Protein AF-A0A2V6Q367-F1 (afdb_monomer_lite)

Foldseek 3Di:
DDQDDDFPDDQCLPVCVVVVLDQVDWDWDDDPVGIDIDHRPRDGNHDDDDDPVRLCVLQNPCCPPPVNVVVVVPDDPPLVSVLSNLLVRLQVQLVVCVVVVHPPVSSVSSVVVNVVSVPDDDDPSD

pLDDT: mean 77.82, std 15.21, range [37.38, 97.75]

Radius of gyration: 18.86 Å; chains: 1; bounding box: 37×24×59 Å

Secondary structure (DSSP, 8-state):
--------PPP-TTHHHHTT--TT--EEEEETTEEEEE-PPPPSS------HHHHHHHH-TTTTSHHHHHHHHT---HHHHHHHHHHHHHHHHHHHHHHTT--HHHHHHHHHHHHHHTTS---TT-

Sequence (126 aa):
MILEIATTHRPATDLGYLLHKNPARVHSFELPFGAAHVFYPVATAALKCRGLEYLRLIYGPEYTAPENLERLRARGLSVKRSLALREFALGVEALERFVRREPLYRVHECVFGVLALESEPVDPRL

Structure (mmCIF, N/CA/C/O backbone):
data_AF-A0A2V6Q367-F1
#
_entry.id   AF-A0A2V6Q367-F1
#
loop_
_atom_site.group_PDB
_atom_site.id
_atom_site.type_symbol
_atom_site.label_atom_id
_atom_site.label_alt_id
_atom_site.label_comp_id
_atom_site.label_asym_id
_atom_site.label_entity_id
_atom_site.label_seq_id
_atom_site.pdbx_PDB_ins_code
_atom_site.Cartn_x
_atom_site.Cartn_y
_atom_site.Cartn_z
_atom_site.occupancy
_atom_site.B_iso_or_equiv
_atom_site.auth_seq_id
_atom_site.auth_comp_id
_atom_site.auth_asym_id
_atom_site.auth_atom_id
_atom_site.pdbx_PDB_model_num
ATOM 1 N N . MET A 1 1 ? 9.402 1.152 24.483 1.00 37.38 1 MET A N 1
ATOM 2 C CA . MET A 1 1 ? 7.976 0.773 24.559 1.00 37.38 1 MET A CA 1
ATOM 3 C C . MET A 1 1 ? 7.683 -0.076 23.337 1.00 37.38 1 MET A C 1
ATOM 5 O O . MET A 1 1 ? 7.857 0.426 22.237 1.00 37.38 1 MET A O 1
ATOM 9 N N . ILE A 1 2 ? 7.378 -1.360 23.520 1.00 38.47 2 ILE A N 1
ATOM 10 C CA . ILE A 1 2 ? 7.008 -2.266 22.424 1.00 38.47 2 ILE A CA 1
ATOM 11 C C . ILE A 1 2 ? 5.483 -2.206 22.327 1.00 38.47 2 ILE A C 1
ATOM 13 O O . ILE A 1 2 ? 4.809 -2.406 23.335 1.00 38.47 2 ILE A O 1
ATOM 17 N N . LEU A 1 3 ? 4.960 -1.839 21.159 1.00 41.41 3 LEU A N 1
ATOM 18 C CA . LEU A 1 3 ? 3.528 -1.722 20.906 1.00 41.41 3 LEU A CA 1
ATOM 19 C C . LEU A 1 3 ? 3.117 -2.889 20.005 1.00 41.41 3 LEU A C 1
ATOM 21 O O . LEU A 1 3 ? 3.527 -2.947 18.847 1.00 41.41 3 LEU A O 1
ATOM 25 N N . GLU A 1 4 ? 2.361 -3.837 20.546 1.00 47.12 4 GLU A N 1
ATOM 26 C CA . GLU A 1 4 ? 1.915 -5.022 19.814 1.00 47.12 4 GLU A CA 1
ATOM 27 C C . GLU A 1 4 ? 0.436 -4.847 19.451 1.00 47.12 4 GLU A C 1
ATOM 29 O O . GLU A 1 4 ? -0.443 -4.893 20.311 1.00 47.12 4 GLU A O 1
ATOM 34 N N . ILE A 1 5 ? 0.166 -4.568 18.173 1.00 54.94 5 ILE A N 1
ATOM 35 C CA . ILE A 1 5 ? -1.192 -4.428 17.637 1.00 54.94 5 ILE A CA 1
ATOM 36 C C . ILE A 1 5 ? -1.453 -5.631 16.728 1.00 54.94 5 ILE A C 1
ATOM 38 O O . ILE A 1 5 ? -0.797 -5.791 15.699 1.00 54.94 5 ILE A O 1
ATOM 42 N N . ALA A 1 6 ? -2.414 -6.471 17.109 1.00 48.19 6 ALA A N 1
ATOM 43 C CA . ALA A 1 6 ? -2.873 -7.606 16.314 1.00 48.19 6 ALA A CA 1
ATOM 44 C C . ALA A 1 6 ? -4.223 -7.282 15.664 1.00 48.19 6 ALA A C 1
ATOM 46 O O . ALA A 1 6 ? -5.101 -6.699 16.294 1.00 48.19 6 ALA A O 1
ATOM 47 N N . THR A 1 7 ? -4.396 -7.676 14.405 1.00 53.69 7 THR A N 1
ATOM 48 C CA . THR A 1 7 ? -5.629 -7.474 13.637 1.00 53.69 7 THR A CA 1
ATOM 49 C C . THR A 1 7 ? -5.965 -8.741 12.859 1.00 53.69 7 THR A C 1
ATOM 51 O O . THR A 1 7 ? -5.076 -9.430 12.359 1.00 53.69 7 THR A O 1
ATOM 54 N N . THR A 1 8 ? -7.255 -9.074 12.786 1.00 57.09 8 THR A N 1
ATOM 55 C CA . THR A 1 8 ? -7.771 -10.233 12.036 1.00 57.09 8 THR A CA 1
ATOM 56 C C . THR A 1 8 ? -8.275 -9.848 10.644 1.00 57.09 8 THR A C 1
ATOM 58 O O . THR A 1 8 ? -8.782 -10.702 9.910 1.00 57.09 8 THR A O 1
ATOM 61 N N . HIS A 1 9 ? -8.124 -8.573 10.262 1.00 57.38 9 HIS A N 1
ATOM 62 C CA . HIS A 1 9 ? -8.609 -8.055 8.990 1.00 57.38 9 HIS A CA 1
ATOM 63 C C . HIS A 1 9 ? -7.929 -8.730 7.806 1.00 57.38 9 HIS A C 1
ATOM 65 O O . HIS A 1 9 ? -6.708 -8.705 7.650 1.00 57.38 9 HIS A O 1
ATOM 71 N N . ARG A 1 10 ? -8.750 -9.311 6.930 1.00 57.12 10 ARG A N 1
ATOM 72 C CA . ARG A 1 10 ? -8.302 -9.773 5.618 1.00 57.12 10 ARG A CA 1
ATOM 73 C C . ARG A 1 10 ? -8.236 -8.553 4.693 1.00 57.12 10 ARG A C 1
ATOM 75 O O . ARG A 1 10 ? -9.180 -7.763 4.694 1.00 57.12 10 ARG A O 1
ATOM 82 N N . PRO A 1 11 ? -7.153 -8.360 3.917 1.00 56.53 11 PRO A N 1
ATOM 83 C CA . PRO A 1 11 ? -7.068 -7.238 2.988 1.00 56.53 11 PRO A CA 1
ATOM 84 C C . PRO A 1 11 ? -8.273 -7.258 2.045 1.00 56.53 11 PRO A C 1
ATOM 86 O O . PRO A 1 11 ? -8.660 -8.326 1.575 1.00 56.53 11 PRO A O 1
ATOM 89 N N . ALA A 1 12 ? -8.860 -6.088 1.778 1.00 51.28 12 ALA A N 1
ATOM 90 C CA . ALA A 1 12 ? -10.041 -5.956 0.929 1.00 51.28 12 ALA A CA 1
ATOM 91 C C . ALA A 1 12 ? -9.713 -6.326 -0.533 1.00 51.28 12 ALA A C 1
ATOM 93 O O . ALA A 1 12 ? -9.429 -5.464 -1.365 1.00 51.28 12 ALA A O 1
ATOM 94 N N . THR A 1 13 ? -9.751 -7.621 -0.852 1.00 52.75 13 THR A N 1
ATOM 95 C CA . THR A 1 13 ? -9.632 -8.168 -2.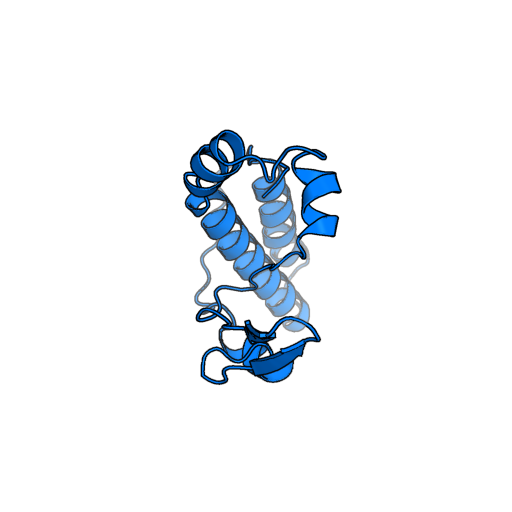215 1.00 52.75 13 THR A CA 1
ATOM 96 C C . THR A 1 13 ? -10.759 -7.678 -3.123 1.00 52.75 13 THR A C 1
ATOM 98 O O . THR A 1 13 ? -10.593 -7.594 -4.341 1.00 52.75 13 THR A O 1
ATOM 101 N N . ASP A 1 14 ? -11.889 -7.298 -2.525 1.00 53.06 14 ASP A N 1
ATOM 102 C CA . ASP A 1 14 ? -13.147 -7.048 -3.228 1.00 53.06 14 ASP A CA 1
ATOM 103 C C . ASP A 1 14 ? -13.285 -5.599 -3.723 1.00 53.06 14 ASP A C 1
ATOM 105 O O . ASP A 1 14 ? -14.089 -5.311 -4.609 1.00 53.06 14 ASP A O 1
ATOM 109 N N . LEU A 1 15 ? -12.446 -4.672 -3.243 1.00 52.06 15 LEU A N 1
ATOM 110 C CA . LEU A 1 15 ? -12.468 -3.271 -3.687 1.00 52.06 15 LEU A CA 1
ATOM 111 C C . LEU A 1 15 ? -12.084 -3.128 -5.174 1.00 52.06 15 LEU A C 1
ATOM 113 O O . LEU A 1 15 ? -12.538 -2.210 -5.859 1.00 52.06 15 LEU A O 1
ATOM 117 N N . GLY A 1 16 ? -11.294 -4.074 -5.699 1.00 53.47 16 GLY A N 1
ATOM 118 C CA . GLY A 1 16 ? -10.988 -4.172 -7.128 1.00 53.47 16 GLY A CA 1
ATOM 119 C C . GLY A 1 16 ? -12.235 -4.376 -7.995 1.00 53.47 16 GLY A C 1
ATOM 120 O O . GLY A 1 16 ? -12.293 -3.847 -9.104 1.00 53.47 16 GLY A O 1
ATOM 121 N N . TYR A 1 17 ? -13.268 -5.052 -7.480 1.00 50.56 17 TYR A N 1
ATOM 122 C CA . TYR A 1 17 ? -14.529 -5.265 -8.197 1.00 50.56 17 TYR A CA 1
ATOM 123 C C . TYR A 1 17 ? -15.361 -3.981 -8.299 1.00 50.56 17 TYR A C 1
ATOM 125 O O . TYR A 1 17 ? -15.933 -3.714 -9.354 1.00 50.56 17 TYR A O 1
ATOM 133 N N . LEU A 1 18 ? -15.373 -3.155 -7.247 1.00 51.97 18 LEU A N 1
ATOM 134 C CA . LEU A 1 18 ? -16.081 -1.867 -7.221 1.00 51.97 18 LEU A CA 1
ATOM 135 C C . LEU A 1 18 ? -15.410 -0.800 -8.102 1.00 51.97 18 LEU A C 1
ATOM 137 O O . LEU A 1 18 ? -16.082 0.045 -8.687 1.00 51.97 18 LEU A O 1
ATOM 141 N N . LEU A 1 19 ? -14.082 -0.848 -8.234 1.00 54.38 19 LEU A N 1
ATOM 142 C CA . LEU A 1 19 ? -13.290 0.153 -8.959 1.00 54.38 19 LEU A CA 1
ATOM 143 C C . LEU A 1 19 ? -12.972 -0.233 -10.416 1.00 54.38 19 LEU A C 1
ATOM 145 O O . LEU A 1 19 ? -12.049 0.330 -11.001 1.00 54.38 19 LEU A O 1
ATOM 149 N N . HIS A 1 20 ? -13.701 -1.190 -11.004 1.00 56.81 20 HIS A N 1
ATOM 150 C CA . HIS A 1 20 ? -13.466 -1.719 -12.361 1.00 56.81 20 HIS A CA 1
ATOM 151 C C . HIS A 1 20 ? -12.071 -2.345 -12.582 1.00 56.81 20 HIS A C 1
ATOM 153 O O . HIS A 1 20 ? -11.649 -2.540 -13.717 1.00 56.81 20 HIS A O 1
ATOM 159 N N . LYS A 1 21 ? -11.358 -2.707 -11.509 1.00 53.03 21 LYS A N 1
ATOM 160 C CA . LYS A 1 21 ? -10.051 -3.385 -11.533 1.00 53.03 21 LYS A CA 1
ATOM 161 C C . LYS A 1 21 ? -10.206 -4.866 -11.197 1.00 53.03 21 LYS A C 1
ATOM 163 O O . LYS A 1 21 ? -9.544 -5.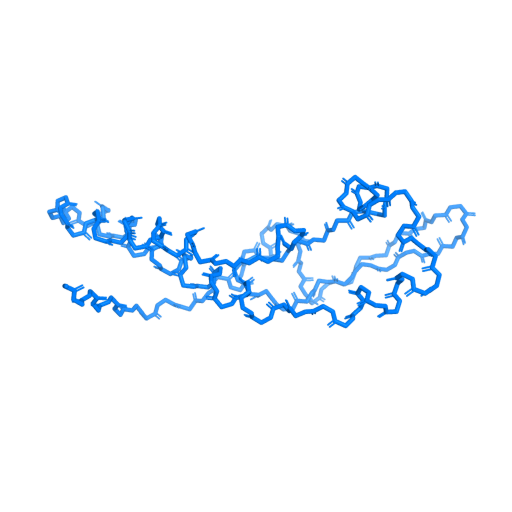383 -10.297 1.00 53.03 21 LYS A O 1
ATOM 168 N N . ASN A 1 22 ? -11.146 -5.522 -11.871 1.00 62.25 22 ASN A N 1
ATOM 169 C CA . ASN A 1 22 ? -11.519 -6.898 -11.574 1.00 62.25 22 ASN A CA 1
ATOM 170 C C . ASN A 1 22 ? -10.470 -7.875 -12.148 1.00 62.25 22 ASN A C 1
ATOM 172 O O . ASN A 1 22 ? -10.321 -7.935 -13.369 1.00 62.25 22 ASN A O 1
ATOM 176 N N . PRO A 1 23 ? -9.791 -8.684 -11.314 1.00 62.41 23 PRO A N 1
ATOM 177 C CA . PRO A 1 23 ? -8.805 -9.661 -11.777 1.00 62.41 23 PRO A CA 1
ATOM 178 C C . PRO A 1 23 ? -9.367 -10.749 -12.695 1.00 62.41 23 PRO A C 1
ATOM 180 O O . PRO A 1 23 ? -8.640 -11.306 -13.511 1.00 62.41 23 PRO A O 1
ATOM 183 N N . ALA A 1 24 ? -10.664 -11.039 -12.580 1.00 62.81 24 ALA A N 1
ATOM 184 C CA . ALA A 1 24 ? -11.365 -12.006 -13.415 1.00 62.81 24 ALA A CA 1
ATOM 185 C C . ALA A 1 24 ? -11.836 -11.420 -14.759 1.00 62.81 24 ALA A C 1
ATOM 187 O O . ALA A 1 24 ? -12.396 -12.146 -15.578 1.00 62.81 24 ALA A O 1
ATOM 188 N N . ARG A 1 25 ? -11.641 -10.115 -15.003 1.00 65.00 25 ARG A N 1
ATOM 189 C CA . ARG A 1 25 ? -12.093 -9.436 -16.222 1.00 65.00 25 ARG A CA 1
ATOM 190 C C . ARG A 1 25 ? -10.911 -8.820 -16.964 1.00 65.00 25 ARG A C 1
ATOM 192 O O . ARG A 1 25 ? -10.321 -7.841 -16.518 1.00 65.00 25 ARG A O 1
ATOM 199 N N . VAL A 1 26 ? -10.600 -9.375 -18.131 1.00 69.25 26 VAL A N 1
ATOM 200 C CA . VAL A 1 26 ? -9.624 -8.796 -19.063 1.00 69.25 26 VAL A CA 1
ATOM 201 C C . VAL A 1 26 ? -10.288 -7.646 -19.814 1.00 69.25 26 VAL A C 1
ATOM 203 O O . VAL A 1 26 ? -11.382 -7.811 -20.357 1.00 69.25 26 VAL A O 1
ATOM 206 N N . HIS A 1 27 ? -9.637 -6.484 -19.847 1.00 74.00 27 HIS A N 1
ATOM 207 C CA . HIS A 1 27 ? -10.091 -5.349 -20.648 1.00 74.00 27 HIS A CA 1
ATOM 208 C C . HIS A 1 27 ? -9.249 -5.249 -21.915 1.00 74.00 27 HIS A C 1
ATOM 210 O O . HIS A 1 27 ? -8.026 -5.160 -21.834 1.00 74.00 27 HIS A O 1
ATOM 216 N N . SER A 1 28 ? -9.903 -5.252 -23.072 1.00 81.62 28 SER A N 1
ATOM 217 C CA . SER A 1 28 ? -9.255 -5.141 -24.378 1.00 81.62 28 SER A CA 1
ATOM 218 C C . SER A 1 28 ? -9.683 -3.842 -25.048 1.00 81.62 28 SER A C 1
ATOM 220 O O . SER A 1 28 ? -10.875 -3.536 -25.074 1.00 81.62 28 SER A O 1
ATOM 222 N N . PHE A 1 29 ? -8.728 -3.095 -25.591 1.00 81.50 29 PHE A N 1
ATOM 223 C CA . PHE A 1 29 ? -8.971 -1.846 -26.312 1.00 81.50 29 PHE A CA 1
ATOM 224 C C . PHE A 1 29 ? -8.258 -1.892 -27.663 1.00 81.50 29 PHE A C 1
ATOM 226 O O . PHE A 1 29 ? -7.088 -2.274 -27.719 1.00 81.50 29 PHE A O 1
ATOM 233 N N . GLU A 1 30 ? -8.939 -1.494 -28.737 1.00 79.94 30 GLU A N 1
ATOM 234 C CA . GLU A 1 30 ? -8.284 -1.261 -30.026 1.00 79.94 30 GLU A CA 1
ATOM 235 C C . GLU A 1 30 ? -7.576 0.094 -30.023 1.00 79.94 30 GLU A C 1
ATOM 237 O O . GLU A 1 30 ? -8.142 1.120 -29.643 1.00 79.94 30 GLU A O 1
ATOM 242 N N . LEU A 1 31 ? -6.319 0.084 -30.449 1.00 87.38 31 LEU A N 1
ATOM 243 C CA . LEU A 1 31 ? -5.490 1.255 -30.689 1.00 87.38 31 LEU A CA 1
ATOM 244 C C . LEU A 1 31 ? -5.127 1.294 -32.183 1.00 87.38 31 LEU A C 1
ATOM 246 O O . LEU A 1 31 ? -5.106 0.248 -32.834 1.00 87.38 31 LEU A O 1
ATOM 250 N N . PRO A 1 32 ? -4.753 2.464 -32.736 1.00 75.81 32 PRO A N 1
ATOM 251 C CA . PRO A 1 32 ? -4.389 2.602 -34.154 1.00 75.81 32 PRO A CA 1
ATOM 252 C C . PRO A 1 32 ? -3.245 1.687 -34.629 1.00 75.81 32 PRO A C 1
ATOM 254 O O . PRO A 1 32 ? -3.032 1.535 -35.826 1.00 75.81 32 PRO A O 1
ATOM 257 N N . PHE A 1 33 ? -2.493 1.102 -33.696 1.00 77.94 33 PHE A N 1
ATOM 258 C CA . PHE A 1 33 ? -1.330 0.246 -33.936 1.00 77.94 33 PHE A CA 1
ATOM 259 C C . PHE A 1 33 ? -1.473 -1.167 -33.335 1.00 77.94 33 PHE A C 1
ATOM 261 O O . PHE A 1 33 ? -0.483 -1.887 -33.232 1.00 77.94 33 PHE A O 1
ATOM 268 N N . GLY A 1 34 ? -2.676 -1.578 -32.920 1.00 84.62 34 GLY A N 1
ATOM 269 C CA . GLY A 1 34 ? -2.943 -2.928 -32.409 1.00 84.62 34 GLY A CA 1
ATOM 270 C C . GLY A 1 34 ? -3.861 -2.955 -31.188 1.00 84.62 34 GLY A C 1
ATOM 271 O O . GLY A 1 34 ? -4.418 -1.938 -30.791 1.00 84.62 34 GLY A O 1
ATOM 272 N N . ALA A 1 35 ? -4.024 -4.123 -30.566 1.00 84.12 35 ALA A N 1
ATOM 273 C CA . ALA A 1 35 ? -4.869 -4.286 -29.383 1.00 84.12 35 ALA A CA 1
ATOM 274 C C . ALA A 1 35 ? -4.054 -4.194 -28.082 1.00 84.12 35 ALA A C 1
ATOM 276 O O . ALA A 1 35 ? -2.998 -4.813 -27.951 1.00 84.12 35 ALA A O 1
ATOM 277 N N . ALA A 1 36 ? -4.567 -3.457 -27.096 1.00 73.62 36 ALA A N 1
ATOM 278 C CA . ALA A 1 36 ? -4.039 -3.437 -25.737 1.00 73.62 36 ALA A CA 1
ATOM 279 C C . ALA A 1 36 ? -4.918 -4.279 -24.808 1.00 73.62 36 ALA A C 1
ATOM 281 O O . ALA A 1 36 ? -6.126 -4.059 -24.727 1.00 73.62 36 ALA A O 1
ATOM 282 N N . HIS A 1 37 ? -4.299 -5.198 -24.065 1.00 78.81 37 HIS A N 1
ATOM 283 C CA . HIS A 1 37 ? -4.959 -5.997 -23.034 1.00 78.81 37 HIS A CA 1
ATOM 284 C C . HIS A 1 37 ? -4.500 -5.549 -21.645 1.00 78.81 37 HIS A C 1
ATOM 286 O O . HIS A 1 37 ? -3.304 -5.514 -21.350 1.00 78.81 37 HIS A O 1
ATOM 292 N N . VAL A 1 38 ? -5.453 -5.216 -20.781 1.00 72.44 38 VAL A N 1
ATOM 293 C CA . VAL A 1 38 ? -5.218 -4.822 -19.393 1.00 72.44 38 VAL A CA 1
ATOM 294 C C . VAL A 1 38 ? -5.661 -5.960 -18.483 1.00 72.44 38 VAL A C 1
ATOM 296 O O . VAL A 1 38 ? -6.824 -6.370 -18.492 1.00 72.44 38 VAL A O 1
ATOM 299 N N . PHE A 1 39 ? -4.713 -6.447 -17.685 1.00 68.56 39 PHE A N 1
ATOM 300 C CA . PHE A 1 39 ? -4.921 -7.467 -16.664 1.00 68.56 39 PHE A CA 1
ATOM 301 C C . PHE A 1 39 ? -4.757 -6.836 -15.285 1.00 68.56 39 PHE A C 1
ATOM 303 O O . PHE A 1 39 ? -3.771 -6.140 -15.027 1.00 68.56 39 PHE A O 1
ATOM 310 N N . TYR A 1 40 ? -5.699 -7.108 -14.387 1.00 60.97 40 TYR A N 1
ATOM 311 C CA . TYR A 1 40 ? -5.585 -6.727 -12.985 1.00 60.97 40 TYR A CA 1
ATOM 312 C C . TYR A 1 40 ? -5.131 -7.949 -12.180 1.00 60.97 40 TYR A C 1
ATOM 314 O O . TYR A 1 40 ? -5.782 -8.986 -12.233 1.00 60.97 40 TYR A O 1
ATOM 322 N N . PRO A 1 41 ? -4.006 -7.900 -11.456 1.00 57.75 41 PRO A N 1
ATOM 323 C CA . PRO A 1 41 ? -3.640 -8.996 -10.567 1.00 57.75 41 PRO A CA 1
ATOM 324 C C . PRO A 1 41 ? -4.591 -9.045 -9.365 1.00 57.75 41 PRO A C 1
ATOM 326 O O . PRO A 1 41 ? -5.145 -8.020 -8.964 1.00 57.75 41 PRO A O 1
ATOM 329 N N . VAL A 1 42 ? -4.753 -10.236 -8.777 1.00 56.88 42 VAL A N 1
ATOM 330 C CA . VAL A 1 42 ? -5.536 -10.438 -7.545 1.00 56.88 42 VAL A CA 1
ATOM 331 C C . VAL A 1 42 ? -5.083 -9.433 -6.483 1.00 56.88 42 VAL A C 1
ATOM 333 O O . VAL A 1 42 ? -3.890 -9.306 -6.198 1.00 56.88 42 VAL A O 1
ATOM 336 N N . ALA A 1 43 ? -6.039 -8.664 -5.962 1.00 51.41 43 ALA A N 1
ATOM 337 C CA . ALA A 1 43 ? -5.762 -7.474 -5.175 1.00 51.41 43 ALA A CA 1
ATOM 338 C C . ALA A 1 43 ? -5.194 -7.813 -3.788 1.00 51.41 43 ALA A C 1
ATOM 340 O O . ALA A 1 43 ? -5.839 -8.454 -2.969 1.00 51.41 43 ALA A O 1
ATOM 341 N N . THR A 1 44 ? -4.012 -7.286 -3.489 1.00 59.69 44 THR A N 1
ATOM 342 C CA . THR A 1 44 ? -3.613 -6.912 -2.125 1.00 59.69 44 THR A CA 1
ATOM 343 C C . THR A 1 44 ? -3.959 -5.433 -1.945 1.00 59.69 44 THR A C 1
ATOM 345 O O . THR A 1 44 ? -3.575 -4.683 -2.834 1.00 59.69 44 THR A O 1
ATOM 348 N N . ALA A 1 45 ? -4.647 -5.026 -0.866 1.00 57.50 45 ALA A N 1
ATOM 349 C CA . ALA A 1 45 ? -5.035 -3.649 -0.464 1.00 57.50 45 ALA A CA 1
ATOM 350 C C . ALA A 1 45 ? -5.324 -2.622 -1.596 1.00 57.50 45 ALA A C 1
ATOM 352 O O . ALA A 1 45 ? -6.470 -2.234 -1.788 1.00 57.50 45 ALA A O 1
ATOM 353 N N . ALA A 1 46 ? -4.323 -2.198 -2.374 1.00 65.06 46 ALA A N 1
ATOM 354 C CA . ALA A 1 46 ? -4.474 -1.693 -3.740 1.00 65.06 46 ALA A CA 1
ATOM 355 C C . ALA A 1 46 ? -3.161 -1.883 -4.533 1.00 65.06 46 ALA A C 1
ATOM 357 O O . ALA A 1 46 ? -2.072 -1.794 -3.965 1.00 65.06 46 ALA A O 1
ATOM 358 N N . LEU A 1 47 ? -3.235 -2.077 -5.860 1.00 72.44 47 LEU A N 1
ATOM 359 C CA . LEU A 1 47 ? -2.065 -2.029 -6.751 1.00 72.44 47 LEU A CA 1
ATOM 360 C C . LEU A 1 47 ? -2.118 -0.799 -7.664 1.00 72.44 47 LEU A C 1
ATOM 362 O O . LEU A 1 47 ? -3.122 -0.539 -8.337 1.00 72.44 47 LEU A O 1
ATOM 366 N N . LYS A 1 48 ? -1.003 -0.065 -7.731 1.00 76.12 48 LYS A N 1
ATOM 367 C CA . LYS A 1 48 ? -0.828 1.035 -8.681 1.00 76.12 48 LYS A CA 1
ATOM 368 C C . LYS A 1 48 ? -0.233 0.553 -10.000 1.00 76.12 48 LYS A C 1
ATOM 370 O O . LYS A 1 48 ? 0.845 -0.036 -10.040 1.00 76.12 48 LYS A O 1
ATOM 375 N N . CYS A 1 49 ? -0.923 0.883 -11.083 1.00 81.12 49 CYS A N 1
ATOM 376 C CA . CYS A 1 49 ? -0.446 0.742 -12.451 1.00 81.12 49 CYS A CA 1
ATOM 377 C C . CYS A 1 49 ? -0.324 2.157 -13.021 1.00 81.12 49 CYS A C 1
ATOM 379 O O . CYS A 1 49 ? -1.291 2.914 -12.994 1.00 81.12 49 CYS A O 1
ATOM 381 N N . ARG A 1 50 ? 0.879 2.531 -13.460 1.00 80.75 50 ARG A N 1
ATOM 382 C CA . ARG A 1 50 ? 1.210 3.877 -13.946 1.00 80.75 50 ARG A CA 1
ATOM 383 C C . ARG A 1 50 ? 1.503 3.805 -15.443 1.00 80.75 50 ARG A C 1
ATOM 385 O O . ARG A 1 50 ? 2.146 2.853 -15.879 1.00 80.75 50 ARG A O 1
ATOM 392 N N . GLY A 1 51 ? 1.020 4.785 -16.204 1.00 83.19 51 GLY A N 1
ATOM 393 C CA . GLY A 1 51 ? 1.244 4.856 -17.650 1.00 83.19 51 GLY A CA 1
ATOM 394 C C . GLY A 1 51 ? 2.714 5.084 -18.011 1.00 83.19 51 GLY A C 1
ATOM 395 O O . GLY A 1 51 ? 3.482 5.582 -17.189 1.00 83.19 51 GLY A O 1
ATOM 396 N N . LEU A 1 52 ? 3.085 4.741 -19.247 1.00 86.19 52 LEU A N 1
ATOM 397 C CA . LEU A 1 52 ? 4.458 4.844 -19.759 1.00 86.19 52 LEU A CA 1
ATOM 398 C C . LEU A 1 52 ? 5.032 6.262 -19.579 1.00 86.19 52 LEU A C 1
ATOM 400 O O . LEU A 1 52 ? 6.033 6.457 -18.897 1.00 86.19 52 LEU A O 1
ATOM 404 N N . GLU A 1 53 ? 4.340 7.272 -20.104 1.00 88.88 53 GLU A N 1
ATOM 405 C CA . GLU A 1 53 ? 4.810 8.661 -20.045 1.00 88.88 53 GLU A CA 1
ATOM 406 C C . GLU A 1 53 ? 4.855 9.210 -18.612 1.00 88.88 53 GLU A C 1
ATOM 408 O O . GLU A 1 53 ? 5.775 9.936 -18.248 1.00 88.88 53 GLU A O 1
ATOM 413 N N . TYR A 1 54 ? 3.940 8.774 -17.739 1.00 87.19 54 TYR A N 1
ATOM 414 C CA . TYR A 1 54 ? 3.983 9.133 -16.319 1.00 87.19 54 TYR A CA 1
ATOM 415 C C . TYR A 1 54 ? 5.216 8.551 -15.615 1.00 87.19 54 TYR A C 1
ATOM 417 O O . TYR A 1 54 ? 5.808 9.190 -14.749 1.00 87.19 54 TYR A O 1
ATOM 425 N N . LEU A 1 55 ? 5.637 7.339 -15.987 1.00 89.94 55 LEU A N 1
ATOM 426 C CA . LEU A 1 55 ? 6.823 6.715 -15.409 1.00 89.94 55 LEU A CA 1
ATOM 427 C C . LEU A 1 55 ? 8.124 7.430 -15.795 1.00 89.94 55 LEU A C 1
ATOM 429 O O . LEU A 1 55 ? 9.077 7.323 -15.025 1.00 89.94 55 LEU A O 1
ATOM 433 N N . ARG A 1 56 ? 8.160 8.222 -16.880 1.00 92.06 56 ARG A N 1
ATOM 434 C CA . ARG A 1 56 ? 9.315 9.090 -17.188 1.00 92.06 56 ARG A CA 1
ATOM 435 C C . ARG A 1 56 ? 9.549 10.146 -16.112 1.00 92.06 56 ARG A C 1
ATOM 437 O O . ARG A 1 56 ? 10.695 10.439 -15.797 1.00 92.06 56 ARG A O 1
ATOM 444 N N . LEU A 1 57 ? 8.482 10.660 -15.496 1.00 91.38 57 LEU A N 1
ATOM 445 C CA . LEU A 1 57 ? 8.588 11.630 -14.398 1.00 91.38 57 LEU A CA 1
ATOM 446 C C . LEU A 1 57 ? 9.224 11.020 -13.140 1.00 91.38 57 LEU A C 1
ATOM 448 O O . LEU A 1 57 ? 9.786 11.740 -12.324 1.00 91.38 57 LEU A O 1
ATOM 452 N N . ILE A 1 58 ? 9.131 9.697 -12.976 1.00 91.31 58 ILE A N 1
ATOM 453 C CA . ILE A 1 58 ? 9.617 8.979 -11.790 1.00 91.31 58 ILE A CA 1
ATOM 454 C C . ILE A 1 58 ? 10.999 8.367 -12.023 1.00 91.31 58 ILE A C 1
ATOM 456 O O . ILE A 1 58 ? 11.857 8.414 -11.146 1.00 91.31 58 ILE A O 1
ATOM 460 N N . TYR A 1 59 ? 11.198 7.734 -13.179 1.00 91.12 59 TYR A N 1
ATOM 461 C CA . TYR A 1 59 ? 12.404 6.966 -13.491 1.00 91.12 59 TYR A CA 1
ATOM 462 C C . TYR A 1 59 ? 13.364 7.688 -14.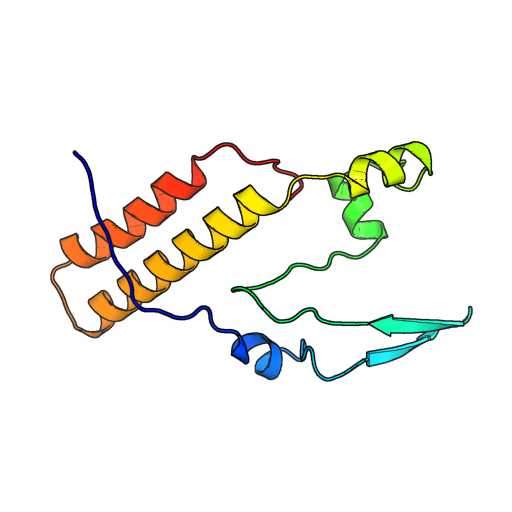447 1.00 91.12 59 TYR A C 1
ATOM 464 O O . TYR A 1 59 ? 14.447 7.166 -14.702 1.00 91.12 59 TYR A O 1
ATOM 472 N N . GLY A 1 60 ? 12.996 8.874 -14.937 1.00 91.88 60 GLY A N 1
ATOM 473 C CA . GLY A 1 60 ? 13.762 9.659 -15.904 1.00 91.88 60 GLY A CA 1
ATOM 474 C C . GLY A 1 60 ? 13.323 9.424 -17.359 1.00 91.88 60 GLY A C 1
ATOM 475 O O . GLY A 1 60 ? 12.669 8.420 -17.657 1.00 91.88 60 GLY A O 1
ATOM 476 N N . PRO A 1 61 ? 13.664 10.336 -18.287 1.00 94.25 61 PRO A N 1
ATOM 477 C CA . PRO A 1 61 ? 13.234 10.256 -19.684 1.00 94.25 61 PRO A CA 1
ATOM 478 C C . PRO A 1 61 ? 13.741 9.000 -20.409 1.00 94.25 61 PRO A C 1
ATOM 480 O O . PRO A 1 61 ? 13.001 8.417 -21.203 1.00 94.25 61 PRO A O 1
ATOM 483 N N . GLU A 1 62 ? 14.941 8.517 -20.084 1.00 93.56 62 GLU A N 1
ATOM 484 C CA . GLU A 1 62 ? 15.604 7.373 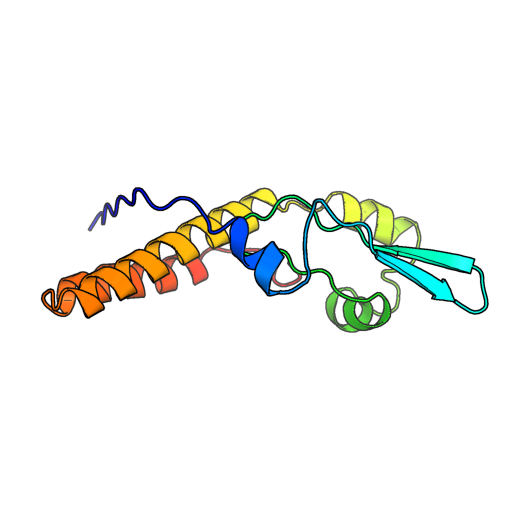-20.726 1.00 93.56 62 GLU A CA 1
ATOM 485 C C . GLU A 1 62 ? 15.274 6.021 -20.071 1.00 93.56 62 GLU A C 1
ATOM 487 O O . GLU A 1 62 ? 15.873 4.997 -20.410 1.00 93.56 62 GLU A O 1
ATOM 492 N N . TYR A 1 63 ? 14.312 5.959 -19.141 1.00 91.81 63 TYR A N 1
ATOM 493 C CA . TYR A 1 63 ? 14.019 4.719 -18.400 1.00 91.81 63 TYR A CA 1
ATOM 494 C C . TYR A 1 63 ? 13.560 3.551 -19.294 1.00 91.81 63 TYR A C 1
ATOM 496 O O . TYR A 1 63 ? 13.581 2.396 -18.872 1.00 91.81 63 TYR A O 1
ATOM 504 N N . THR A 1 64 ? 13.129 3.870 -20.516 1.00 93.12 64 THR A N 1
ATOM 505 C CA . THR A 1 64 ? 12.672 2.919 -21.538 1.00 93.12 64 THR A CA 1
ATOM 506 C C . THR A 1 64 ? 13.808 2.253 -22.318 1.00 93.12 64 THR A C 1
ATOM 508 O O . THR A 1 64 ? 13.532 1.310 -23.056 1.00 93.12 64 THR A O 1
ATOM 511 N N . ALA A 1 65 ? 15.063 2.689 -22.147 1.00 93.00 65 ALA A N 1
ATOM 512 C CA . ALA A 1 65 ? 16.218 2.012 -22.735 1.00 93.00 65 ALA A CA 1
ATOM 513 C C . ALA A 1 65 ? 16.306 0.550 -22.234 1.00 93.00 65 ALA A C 1
ATOM 515 O O . ALA A 1 65 ? 16.031 0.312 -21.049 1.00 93.00 65 ALA A O 1
ATOM 516 N N . PRO A 1 66 ? 16.662 -0.432 -23.087 1.00 90.88 66 PRO A N 1
ATOM 517 C CA . PRO A 1 66 ? 16.659 -1.854 -22.727 1.00 90.88 66 PRO A CA 1
ATOM 518 C C . PRO A 1 66 ? 17.430 -2.168 -21.439 1.00 90.88 66 PRO A C 1
ATOM 520 O O . PRO A 1 66 ? 16.918 -2.871 -20.567 1.00 90.88 66 PRO A O 1
ATOM 523 N N . GLU A 1 67 ? 18.600 -1.558 -21.263 1.00 90.75 67 GLU A N 1
ATOM 524 C CA . GLU A 1 67 ? 19.485 -1.757 -20.113 1.00 90.75 67 GLU A CA 1
ATOM 525 C C . GLU A 1 67 ? 18.841 -1.230 -18.815 1.00 90.75 67 GLU A C 1
ATOM 527 O O . GLU A 1 67 ? 18.935 -1.837 -17.743 1.00 90.75 67 GLU A O 1
ATOM 532 N N . ASN A 1 68 ? 18.119 -0.106 -18.907 1.00 90.00 68 ASN A N 1
ATOM 533 C CA . ASN A 1 68 ? 17.372 0.466 -17.787 1.00 90.00 68 ASN A CA 1
ATOM 534 C C . ASN A 1 68 ? 16.153 -0.388 -17.428 1.00 90.00 68 ASN A C 1
ATOM 536 O O . ASN A 1 68 ? 15.889 -0.610 -16.243 1.00 90.00 68 ASN A O 1
ATOM 540 N N . LEU A 1 69 ? 15.423 -0.891 -18.427 1.00 88.50 69 LEU A N 1
ATOM 541 C CA . LEU A 1 69 ? 14.251 -1.737 -18.212 1.00 88.50 69 LEU A CA 1
ATOM 542 C C . LEU A 1 69 ? 14.612 -3.066 -17.550 1.00 88.50 69 LEU A C 1
ATOM 544 O O . LEU A 1 69 ? 13.903 -3.482 -16.631 1.00 88.50 69 LEU A O 1
ATOM 548 N N . GLU A 1 70 ? 15.700 -3.716 -17.967 1.00 87.19 70 GLU A N 1
ATOM 549 C CA . GLU A 1 70 ? 16.177 -4.952 -17.337 1.00 87.19 70 GLU A CA 1
ATOM 550 C C . GLU A 1 70 ? 16.461 -4.743 -15.847 1.00 87.19 70 GLU A C 1
ATOM 552 O O . GLU A 1 70 ? 15.922 -5.462 -15.000 1.00 87.19 70 GLU A O 1
ATOM 557 N N . ARG A 1 71 ? 17.193 -3.678 -15.504 1.00 84.81 71 ARG A N 1
ATOM 558 C CA . ARG A 1 71 ? 17.473 -3.318 -14.109 1.00 84.81 71 ARG A CA 1
ATOM 559 C C . ARG A 1 71 ? 16.202 -2.983 -13.321 1.00 84.81 71 ARG A C 1
ATOM 561 O O . ARG A 1 71 ? 16.050 -3.410 -12.178 1.00 84.81 71 ARG A O 1
ATOM 568 N N . LEU A 1 72 ? 15.268 -2.230 -13.908 1.00 86.25 72 LEU A N 1
ATOM 569 C CA . LEU A 1 72 ? 14.023 -1.814 -13.248 1.00 86.25 72 LEU A CA 1
ATOM 570 C C . LEU A 1 72 ? 13.014 -2.958 -13.065 1.00 86.25 72 LEU A C 1
ATOM 572 O O . LEU A 1 72 ? 12.141 -2.864 -12.193 1.00 86.25 72 LEU A O 1
ATOM 576 N N . ARG A 1 73 ? 13.100 -4.033 -13.859 1.00 83.00 73 ARG A N 1
ATOM 577 C CA . ARG A 1 73 ? 12.295 -5.252 -13.663 1.00 83.00 73 ARG A CA 1
ATOM 578 C C . ARG A 1 73 ? 12.714 -6.017 -12.410 1.00 83.00 73 ARG A C 1
ATOM 580 O O . ARG A 1 73 ? 11.841 -6.536 -11.723 1.00 83.00 73 ARG A O 1
ATOM 587 N N . ALA A 1 74 ? 14.000 -6.008 -12.064 1.00 79.19 74 ALA A N 1
ATOM 588 C CA . ALA A 1 74 ? 14.543 -6.688 -10.885 1.00 79.19 74 ALA A CA 1
ATOM 589 C C . ALA A 1 74 ? 14.289 -5.954 -9.545 1.00 79.19 74 ALA A C 1
ATOM 591 O O . ALA A 1 74 ? 14.888 -6.288 -8.525 1.00 79.19 74 ALA A O 1
ATOM 592 N N . ARG A 1 75 ? 13.416 -4.936 -9.513 1.00 81.81 75 ARG A N 1
ATOM 593 C CA . ARG A 1 75 ? 13.173 -4.126 -8.307 1.00 81.81 75 ARG A CA 1
ATOM 594 C C . ARG A 1 75 ? 12.442 -4.904 -7.204 1.00 81.81 75 ARG A C 1
ATOM 596 O O . ARG A 1 75 ? 11.461 -5.605 -7.457 1.00 81.81 75 ARG A O 1
ATOM 603 N N . GLY A 1 76 ? 12.868 -4.710 -5.957 1.00 76.94 76 GLY A N 1
ATOM 604 C CA . GLY A 1 76 ? 12.253 -5.334 -4.784 1.00 76.94 76 GLY A CA 1
ATOM 605 C C . GLY A 1 76 ? 10.921 -4.684 -4.401 1.00 76.94 76 GLY A C 1
ATOM 606 O O . GLY A 1 76 ? 10.894 -3.552 -3.938 1.00 76.94 76 GLY A O 1
ATOM 607 N N . LEU A 1 77 ? 9.808 -5.406 -4.561 1.00 80.12 77 LEU A N 1
ATOM 608 C CA . LEU A 1 77 ? 8.461 -4.926 -4.197 1.00 80.12 77 LEU A CA 1
ATOM 609 C C . LEU A 1 77 ? 7.955 -5.465 -2.850 1.00 80.12 77 LEU A C 1
ATOM 611 O O . LEU A 1 77 ? 6.923 -5.012 -2.359 1.00 80.12 77 LEU A O 1
ATOM 615 N N . SER A 1 78 ? 8.637 -6.452 -2.266 1.00 78.00 78 SER A N 1
ATOM 616 C CA . SER A 1 78 ? 8.176 -7.180 -1.076 1.00 78.00 78 SER A CA 1
ATOM 617 C C . SER A 1 78 ? 8.033 -6.277 0.149 1.00 78.00 78 SER A C 1
ATOM 619 O O . SER A 1 78 ? 7.002 -6.323 0.818 1.00 78.00 78 SER A O 1
ATOM 621 N N . VAL A 1 79 ? 9.020 -5.414 0.402 1.00 79.19 79 VAL A N 1
ATOM 622 C CA . VAL A 1 79 ? 9.032 -4.507 1.561 1.00 79.19 79 VAL A CA 1
ATOM 623 C C . VAL A 1 79 ? 7.873 -3.513 1.487 1.00 79.19 79 VAL A C 1
ATOM 625 O O . VAL A 1 79 ? 7.079 -3.437 2.422 1.00 79.19 79 VAL A O 1
ATOM 628 N N . LYS A 1 80 ? 7.697 -2.824 0.348 1.00 80.12 80 LYS A N 1
ATOM 629 C CA . LYS A 1 80 ? 6.606 -1.848 0.181 1.00 80.12 80 LYS A CA 1
ATOM 630 C C . LYS A 1 80 ? 5.226 -2.510 0.231 1.00 80.12 80 LYS A C 1
ATOM 632 O O . LYS A 1 80 ? 4.304 -1.935 0.795 1.00 80.12 80 LYS A O 1
ATOM 637 N N . ARG A 1 81 ? 5.084 -3.737 -0.291 1.00 79.19 81 ARG A N 1
ATOM 638 C CA . ARG A 1 81 ? 3.844 -4.525 -0.156 1.00 79.19 81 ARG A CA 1
ATOM 639 C C . ARG A 1 81 ? 3.545 -4.884 1.301 1.00 79.19 81 ARG A C 1
ATOM 641 O O . ARG A 1 81 ? 2.405 -4.757 1.727 1.00 79.19 81 ARG A O 1
ATOM 648 N N . SER A 1 82 ? 4.554 -5.314 2.058 1.00 80.44 82 SER A N 1
ATOM 649 C CA . SER A 1 82 ? 4.411 -5.645 3.482 1.00 80.44 82 SER A CA 1
ATOM 650 C C . SER A 1 82 ? 4.050 -4.420 4.330 1.00 80.44 82 SER A C 1
ATOM 652 O O . SER A 1 82 ? 3.203 -4.517 5.216 1.00 80.44 82 SER A O 1
ATOM 654 N N . LEU A 1 83 ? 4.666 -3.265 4.060 1.00 82.12 83 LEU A N 1
ATOM 655 C CA . LEU A 1 83 ? 4.324 -2.000 4.721 1.00 82.12 83 LEU A CA 1
ATOM 656 C C . LEU A 1 83 ? 2.885 -1.583 4.417 1.00 82.12 83 LEU A C 1
ATOM 658 O O . LEU A 1 83 ? 2.104 -1.431 5.349 1.00 82.12 83 LEU A O 1
ATOM 662 N N . ALA A 1 84 ? 2.494 -1.565 3.138 1.00 80.94 84 ALA A N 1
ATOM 663 C CA . ALA A 1 84 ? 1.138 -1.198 2.730 1.00 80.94 84 ALA A CA 1
ATOM 664 C C . ALA A 1 84 ? 0.053 -2.078 3.381 1.00 80.94 84 ALA A C 1
ATOM 666 O O . ALA A 1 84 ? -1.018 -1.591 3.735 1.00 80.94 84 ALA A O 1
ATOM 667 N N . LEU A 1 85 ? 0.316 -3.379 3.560 1.00 81.88 85 LEU A N 1
ATOM 668 C CA . LEU A 1 85 ? -0.613 -4.282 4.249 1.00 81.88 85 LEU A CA 1
ATOM 669 C C . LEU A 1 85 ? -0.746 -3.953 5.741 1.00 81.88 85 LEU A C 1
ATOM 671 O O . LEU A 1 85 ? -1.859 -3.958 6.263 1.00 81.88 85 LEU A O 1
ATOM 675 N N . ARG A 1 86 ? 0.368 -3.662 6.422 1.00 81.19 86 ARG A N 1
ATOM 676 C CA . ARG A 1 86 ? 0.370 -3.306 7.849 1.00 81.19 86 ARG A CA 1
ATOM 677 C C . ARG A 1 86 ? -0.280 -1.944 8.092 1.00 81.19 86 ARG A C 1
ATOM 679 O O 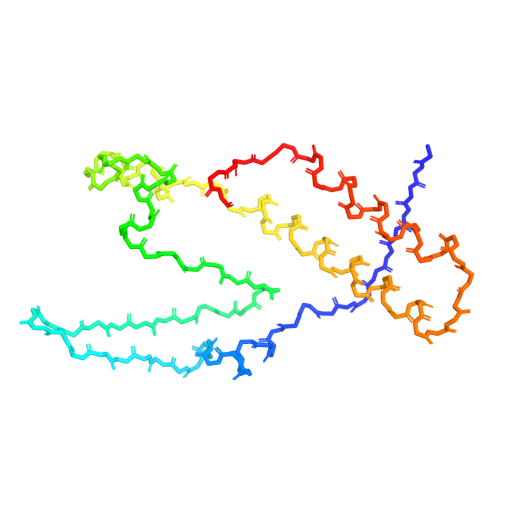. ARG A 1 86 ? -1.113 -1.832 8.985 1.00 81.19 86 ARG A O 1
ATOM 686 N N . GLU A 1 87 ? 0.036 -0.949 7.265 1.00 86.38 87 GLU A N 1
ATOM 687 C CA . GLU A 1 87 ? -0.593 0.378 7.286 1.00 86.38 87 GLU A CA 1
ATOM 688 C C . GLU A 1 87 ? -2.108 0.275 7.086 1.00 86.38 87 GLU A C 1
ATOM 690 O O . GLU A 1 87 ? -2.874 0.827 7.873 1.00 86.38 87 GLU A O 1
ATOM 695 N N . PHE A 1 88 ? -2.549 -0.484 6.075 1.00 83.31 88 PHE A N 1
ATOM 696 C CA . PHE A 1 88 ? -3.971 -0.699 5.810 1.00 83.31 88 PHE A CA 1
ATOM 697 C C . PHE A 1 88 ? -4.678 -1.316 7.017 1.00 83.31 88 PHE A C 1
ATOM 699 O O . PHE A 1 88 ? -5.727 -0.830 7.434 1.00 83.31 88 PHE A O 1
ATOM 706 N N . ALA A 1 89 ? -4.098 -2.364 7.600 1.00 84.00 89 ALA A N 1
ATOM 707 C CA . ALA A 1 89 ? -4.726 -3.070 8.704 1.00 84.00 89 ALA A CA 1
ATOM 708 C C . ALA A 1 89 ? -4.815 -2.203 9.977 1.00 84.00 89 ALA A C 1
ATOM 710 O O . ALA A 1 89 ? -5.855 -2.193 10.635 1.00 84.00 89 ALA A O 1
ATOM 711 N N . LEU A 1 90 ? -3.781 -1.406 10.275 1.00 85.81 90 LEU A N 1
ATOM 712 C CA . LEU A 1 90 ? -3.823 -0.402 11.345 1.00 85.81 90 LEU A CA 1
ATOM 713 C C . LEU A 1 90 ? -4.852 0.700 11.067 1.00 85.81 90 LEU A C 1
ATOM 715 O O . LEU A 1 90 ? -5.550 1.128 11.983 1.00 85.81 90 LEU A O 1
ATOM 719 N N . GLY A 1 91 ? -4.972 1.143 9.814 1.00 86.19 91 GLY A N 1
ATOM 720 C CA . GLY A 1 91 ? -5.959 2.140 9.409 1.00 86.19 91 GLY A CA 1
ATOM 721 C C . GLY A 1 91 ? -7.397 1.657 9.605 1.00 86.19 91 GLY A C 1
ATOM 722 O O . GLY A 1 91 ? -8.215 2.379 10.173 1.00 86.19 91 GLY A O 1
ATOM 723 N N . VAL A 1 92 ? -7.700 0.423 9.190 1.00 87.00 92 VAL A N 1
ATOM 724 C CA . VAL A 1 92 ? -9.025 -0.183 9.402 1.00 87.00 92 VAL A CA 1
ATOM 725 C C . VAL A 1 92 ? -9.313 -0.348 10.895 1.00 87.00 92 VAL A C 1
ATOM 727 O O . VAL A 1 92 ? -10.383 0.049 11.349 1.00 87.00 92 VAL A O 1
ATOM 730 N N . GLU A 1 93 ? -8.355 -0.852 11.675 1.00 89.25 93 GLU A N 1
ATOM 731 C CA . GLU A 1 93 ? -8.506 -1.005 13.127 1.00 89.25 93 GLU A CA 1
ATOM 732 C C . GLU A 1 93 ? -8.778 0.343 13.822 1.00 89.25 93 GLU A C 1
ATOM 734 O O . GLU A 1 93 ? -9.680 0.444 14.655 1.00 89.25 93 GLU A O 1
ATOM 739 N N . ALA A 1 94 ? -8.060 1.407 13.444 1.00 88.62 94 ALA A N 1
ATOM 740 C CA . ALA A 1 94 ? -8.287 2.752 13.974 1.00 88.62 94 ALA A CA 1
ATOM 741 C C . ALA A 1 94 ? -9.723 3.234 13.713 1.00 88.62 94 ALA A C 1
ATOM 743 O O . ALA A 1 94 ? -10.378 3.766 14.615 1.00 88.62 94 ALA A O 1
ATOM 744 N N . LEU A 1 95 ? -10.223 3.024 12.489 1.00 90.12 95 LEU A N 1
ATOM 745 C CA . LEU A 1 95 ? -11.586 3.387 12.103 1.00 90.12 95 LEU A CA 1
ATOM 746 C C . LEU A 1 95 ? -12.627 2.578 12.880 1.00 90.12 95 LEU A C 1
ATOM 748 O O . LEU A 1 95 ? -13.600 3.151 13.365 1.00 90.12 95 LEU A O 1
ATOM 752 N N . GLU A 1 96 ? -12.427 1.271 13.047 1.00 91.94 96 GLU A N 1
ATOM 753 C CA . GLU A 1 96 ? -13.351 0.436 13.817 1.00 91.94 96 GLU A CA 1
ATOM 754 C C . GLU A 1 96 ? -13.435 0.862 15.281 1.00 91.94 96 GLU A C 1
ATOM 756 O O . GLU A 1 96 ? -14.537 1.012 15.812 1.00 91.94 96 GLU A O 1
ATOM 761 N N . ARG A 1 97 ? -12.293 1.107 15.928 1.00 91.25 97 ARG A N 1
ATOM 762 C CA . ARG A 1 97 ? -12.245 1.581 17.319 1.00 91.25 97 ARG A CA 1
ATOM 763 C C . ARG A 1 97 ? -12.921 2.931 17.482 1.00 91.25 97 ARG A C 1
ATOM 765 O O . ARG A 1 97 ? -13.655 3.148 18.446 1.00 91.25 97 ARG A O 1
ATOM 772 N N . PHE A 1 98 ? -12.725 3.821 16.511 1.00 94.06 98 PHE A N 1
ATOM 773 C CA . PHE A 1 98 ? -13.404 5.108 16.478 1.00 94.06 98 PHE A CA 1
ATOM 774 C C . PHE A 1 98 ? -14.928 4.940 16.367 1.00 94.06 98 PHE A C 1
ATOM 776 O O . PHE A 1 98 ? -15.671 5.519 17.160 1.00 94.06 98 PHE A O 1
ATOM 783 N N . VAL A 1 99 ? -15.406 4.096 15.445 1.00 96.94 99 VAL A N 1
ATOM 784 C CA . VAL A 1 99 ? -16.843 3.811 15.265 1.00 96.94 99 VAL A CA 1
ATOM 785 C C . VAL A 1 99 ? -17.453 3.157 16.511 1.00 96.94 99 VAL A C 1
ATOM 787 O O . VAL A 1 99 ? -18.571 3.501 16.895 1.00 96.94 99 VAL A O 1
ATOM 790 N N . ARG A 1 100 ? -16.711 2.276 17.195 1.00 97.00 100 ARG A N 1
ATOM 791 C CA . ARG A 1 100 ? -17.103 1.657 18.476 1.00 97.00 100 ARG A CA 1
ATOM 792 C C . ARG A 1 100 ? -17.053 2.618 19.673 1.00 97.00 100 ARG A C 1
ATOM 794 O O . ARG A 1 100 ? -17.446 2.223 20.767 1.00 97.00 100 ARG A O 1
ATOM 801 N N . ARG A 1 101 ? -16.625 3.872 19.475 1.00 97.06 101 ARG A N 1
ATOM 802 C CA . ARG A 1 101 ? -16.457 4.899 20.520 1.00 97.06 101 ARG A CA 1
ATOM 803 C C . ARG A 1 101 ? -15.494 4.478 21.632 1.00 97.06 101 ARG A C 1
ATOM 805 O O . ARG A 1 101 ? -15.702 4.809 22.800 1.00 97.06 101 ARG A O 1
ATOM 812 N N . GLU A 1 102 ? -14.437 3.756 21.276 1.00 96.94 102 GLU A N 1
ATOM 813 C CA . GLU A 1 102 ? -13.360 3.461 22.216 1.00 96.94 102 GLU A CA 1
ATOM 814 C C . GLU A 1 102 ? -12.618 4.743 22.641 1.00 96.94 102 GLU A C 1
ATOM 816 O O . GLU A 1 102 ? -12.654 5.757 21.933 1.00 96.94 102 GLU A O 1
ATOM 821 N N . PRO A 1 103 ? -11.922 4.728 23.794 1.00 97.75 103 PRO A N 1
ATOM 822 C CA . PRO A 1 103 ? -11.118 5.860 24.229 1.00 97.75 103 PRO A CA 1
ATOM 823 C C . PRO A 1 103 ? -10.101 6.299 23.169 1.00 97.75 103 PRO A C 1
ATOM 825 O O . PRO A 1 103 ? -9.446 5.473 22.535 1.00 97.75 103 PRO A O 1
ATOM 828 N N . LEU A 1 104 ? -9.898 7.612 23.040 1.00 95.38 104 LEU A N 1
ATOM 829 C CA . LEU A 1 104 ? -9.092 8.203 21.967 1.00 95.38 104 LEU A CA 1
ATOM 830 C C . LEU A 1 104 ? -7.654 7.659 21.898 1.00 95.38 104 LEU A C 1
ATOM 832 O O . LEU A 1 104 ? -7.102 7.518 20.810 1.00 95.38 104 LEU A O 1
ATOM 836 N N . TYR A 1 105 ? -7.056 7.295 23.036 1.00 94.25 105 TYR A N 1
ATOM 837 C CA . TYR A 1 105 ? -5.713 6.713 23.059 1.00 94.25 105 TYR A CA 1
ATOM 838 C C . TYR A 1 105 ? -5.634 5.361 22.322 1.00 94.25 105 TYR A C 1
ATOM 840 O O . TYR A 1 105 ? -4.610 5.084 21.706 1.00 94.25 105 TYR A O 1
ATOM 848 N N . ARG A 1 106 ? -6.717 4.565 22.300 1.00 90.62 106 ARG A N 1
ATOM 849 C CA . ARG A 1 106 ? -6.810 3.294 21.552 1.00 90.62 106 ARG A CA 1
ATOM 850 C C . ARG A 1 106 ? -6.981 3.505 20.053 1.00 90.62 106 ARG A C 1
ATOM 852 O O . ARG A 1 106 ? -6.623 2.634 19.272 1.00 90.62 106 ARG A O 1
ATOM 859 N N . VAL A 1 107 ? -7.527 4.641 19.630 1.00 91.31 107 VAL A N 1
ATOM 860 C CA . VAL A 1 107 ? -7.569 5.013 18.207 1.00 91.31 107 VAL A CA 1
ATOM 861 C C . VAL A 1 107 ? -6.192 5.516 17.779 1.00 91.31 107 VAL A C 1
ATOM 863 O O . VAL A 1 107 ? -5.637 5.073 16.774 1.00 91.31 107 VAL A O 1
ATOM 866 N N . HIS A 1 108 ? -5.604 6.408 18.578 1.00 94.25 108 HIS A N 1
ATOM 867 C CA . HIS A 1 108 ? -4.307 7.004 18.286 1.00 94.25 108 HIS A CA 1
ATOM 868 C C . HIS A 1 108 ? -3.150 6.004 18.307 1.00 94.25 108 HIS A C 1
ATOM 870 O O . HIS A 1 108 ? -2.206 6.197 17.548 1.00 94.25 108 HIS A O 1
ATOM 876 N N . GLU A 1 109 ? -3.213 4.924 19.092 1.00 93.19 109 GLU A N 1
ATOM 877 C CA . GLU A 1 109 ? -2.175 3.885 19.050 1.00 93.19 109 GLU A CA 1
ATOM 878 C C . GLU A 1 109 ? -2.030 3.285 17.634 1.00 93.19 109 GLU A C 1
ATOM 880 O O . GLU A 1 109 ? -0.913 3.105 17.150 1.00 93.19 109 GLU A O 1
ATOM 885 N N . CYS A 1 110 ? -3.144 3.082 16.920 1.00 90.06 110 CYS A N 1
ATOM 886 C CA . CYS A 1 110 ? -3.147 2.606 15.537 1.00 90.06 110 CYS A CA 1
ATOM 887 C C . CYS A 1 110 ? -2.668 3.687 14.556 1.00 90.06 110 CYS A C 1
ATOM 889 O O . CYS A 1 110 ? -1.848 3.405 13.684 1.00 90.06 110 CYS A O 1
ATOM 891 N N . VAL A 1 111 ? -3.133 4.932 14.720 1.00 90.94 111 VAL A N 1
ATOM 892 C CA . VAL A 1 111 ? -2.751 6.068 13.856 1.00 90.94 111 VAL A CA 1
ATOM 893 C C . VAL A 1 111 ? -1.251 6.358 13.944 1.00 90.94 111 VAL A C 1
ATOM 895 O O . VAL A 1 111 ? -0.585 6.507 12.921 1.00 90.94 111 VAL A O 1
ATOM 898 N N . PHE A 1 112 ? -0.690 6.390 15.154 1.00 93.75 112 PHE A N 1
ATOM 899 C CA . PHE A 1 112 ? 0.748 6.567 15.343 1.00 93.75 112 PHE A CA 1
ATOM 900 C C . PHE A 1 112 ? 1.547 5.356 14.857 1.00 93.75 112 PHE A C 1
ATOM 902 O O . PHE A 1 112 ? 2.661 5.531 14.371 1.00 93.75 112 PHE A O 1
ATOM 909 N N . GLY A 1 113 ? 0.969 4.152 14.910 1.00 90.62 113 GLY A N 1
ATOM 910 C CA . GLY A 1 113 ? 1.539 2.970 14.270 1.00 90.62 113 GLY A CA 1
ATOM 911 C C . GLY A 1 113 ? 1.719 3.149 12.758 1.00 90.62 113 GLY A C 1
ATOM 912 O O . GLY A 1 113 ? 2.794 2.862 12.244 1.00 90.62 113 GLY A O 1
ATOM 913 N N . VAL A 1 114 ? 0.719 3.691 12.050 1.00 87.75 114 VAL A N 1
ATOM 914 C CA . VAL A 1 114 ? 0.836 4.012 10.611 1.00 87.75 114 VAL A CA 1
ATOM 915 C C . VAL A 1 114 ? 1.951 5.031 10.367 1.00 87.75 114 VAL A C 1
ATOM 917 O O . VAL A 1 114 ? 2.802 4.813 9.509 1.00 87.75 114 VAL A O 1
ATOM 920 N N . LEU A 1 115 ? 1.997 6.109 11.156 1.00 88.19 115 LEU A N 1
ATOM 921 C CA . LEU A 1 115 ? 3.030 7.142 11.020 1.00 88.19 115 LEU A CA 1
ATOM 922 C C . LEU A 1 115 ? 4.449 6.585 11.243 1.00 88.19 115 LEU A C 1
ATOM 924 O O . LEU A 1 115 ? 5.391 6.986 10.560 1.00 88.19 115 LEU A O 1
ATOM 928 N N . ALA A 1 116 ? 4.600 5.644 12.177 1.00 87.88 116 ALA A N 1
ATOM 929 C CA . ALA A 1 116 ? 5.868 4.968 12.419 1.00 87.88 116 ALA A CA 1
ATOM 930 C C . ALA A 1 116 ? 6.292 4.099 11.222 1.00 87.88 116 ALA A C 1
ATOM 932 O O . ALA A 1 116 ? 7.463 4.113 10.853 1.00 87.88 116 ALA A O 1
ATOM 933 N N . LEU A 1 117 ? 5.354 3.391 10.581 1.00 86.06 117 LEU A N 1
ATOM 934 C CA . LEU A 1 117 ? 5.640 2.570 9.397 1.00 86.06 117 LEU A CA 1
ATOM 935 C C . LEU A 1 117 ? 6.065 3.405 8.181 1.00 86.06 117 LEU A C 1
ATOM 937 O O . LEU A 1 117 ? 6.953 2.981 7.449 1.00 86.06 117 LEU A O 1
ATOM 941 N N . GLU A 1 118 ? 5.506 4.602 7.994 1.00 85.19 118 GLU A N 1
ATOM 942 C CA . GLU A 1 118 ? 5.902 5.520 6.908 1.00 85.19 118 GLU A CA 1
ATOM 943 C C . GLU A 1 118 ? 7.337 6.056 7.056 1.00 85.19 118 GLU A C 1
ATOM 945 O O . GLU A 1 118 ? 7.922 6.560 6.098 1.00 85.19 118 GLU A O 1
ATOM 950 N N . SER A 1 119 ? 7.931 5.931 8.246 1.00 87.19 119 SER A N 1
ATOM 951 C CA . SER A 1 119 ? 9.331 6.301 8.483 1.00 87.19 119 SER A CA 1
ATOM 952 C C . SER A 1 119 ? 10.323 5.206 8.061 1.00 87.19 119 SER A C 1
ATOM 954 O O . SER A 1 119 ? 11.529 5.455 8.036 1.00 87.19 119 SER A O 1
ATOM 956 N N . GLU A 1 120 ? 9.848 3.999 7.726 1.00 84.62 120 GLU A N 1
ATOM 957 C CA . GLU A 1 120 ? 10.701 2.903 7.261 1.00 84.62 120 GLU A CA 1
ATOM 958 C C . GLU A 1 120 ? 11.266 3.204 5.861 1.00 84.62 120 GLU A C 1
ATOM 960 O O . GLU A 1 120 ? 10.515 3.545 4.939 1.00 84.62 120 GLU A O 1
ATOM 965 N N . PRO A 1 121 ? 12.586 3.052 5.645 1.00 84.62 121 PRO A N 1
ATOM 966 C CA . PRO A 1 121 ? 13.205 3.394 4.376 1.00 84.62 121 PRO A CA 1
ATOM 967 C C . PRO A 1 121 ? 12.724 2.456 3.264 1.00 84.62 121 PRO A C 1
ATOM 969 O O . PRO A 1 121 ? 12.965 1.247 3.268 1.00 84.62 121 PRO A O 1
ATOM 972 N N . VAL A 1 122 ? 12.081 3.040 2.258 1.00 85.19 122 VAL A N 1
ATOM 973 C CA . VAL A 1 122 ? 11.656 2.362 1.030 1.00 85.19 122 VAL A CA 1
ATOM 974 C C . VAL A 1 122 ? 12.110 3.137 -0.198 1.00 85.19 122 VAL A C 1
ATOM 976 O O . VAL A 1 122 ? 12.356 4.338 -0.136 1.00 85.19 122 VAL A O 1
ATOM 979 N N . ASP A 1 123 ? 12.200 2.454 -1.340 1.00 83.12 123 ASP A N 1
ATOM 980 C CA . ASP A 1 123 ? 12.4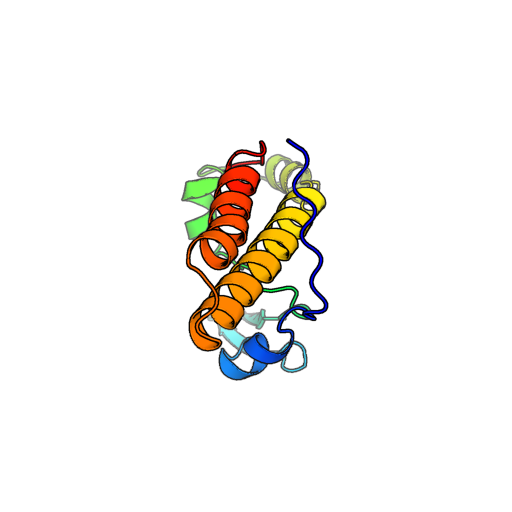66 3.118 -2.617 1.00 83.12 123 ASP A CA 1
ATOM 981 C C . ASP A 1 123 ? 11.355 4.153 -2.907 1.00 83.12 123 ASP A C 1
ATOM 983 O O . ASP A 1 123 ? 10.198 3.757 -3.082 1.00 83.12 123 ASP A O 1
ATOM 987 N N . PRO A 1 124 ? 11.670 5.459 -2.999 1.00 81.44 124 PRO A N 1
ATOM 988 C CA . PRO A 1 124 ? 10.669 6.514 -3.182 1.00 81.44 124 PRO A CA 1
ATOM 989 C C . PRO A 1 124 ? 9.984 6.465 -4.555 1.00 81.44 124 PRO A C 1
ATOM 991 O O . PRO A 1 124 ? 8.959 7.108 -4.775 1.00 81.44 124 PRO A O 1
ATOM 994 N N . ARG A 1 125 ? 10.532 5.698 -5.505 1.00 81.38 125 ARG A N 1
ATOM 995 C CA . ARG A 1 125 ? 9.949 5.507 -6.841 1.00 81.38 125 ARG A CA 1
ATOM 996 C C . ARG A 1 125 ? 8.807 4.486 -6.824 1.00 81.38 125 ARG A C 1
ATOM 998 O O . ARG A 1 125 ? 8.013 4.423 -7.779 1.00 81.38 125 ARG A O 1
ATOM 1005 N N . LEU A 1 126 ? 8.756 3.642 -5.789 1.00 73.06 126 LEU A N 1
ATOM 1006 C CA . LEU A 1 126 ? 7.820 2.528 -5.647 1.00 73.06 126 LEU A CA 1
ATOM 1007 C C . LEU A 1 126 ? 6.486 2.904 -5.064 1.00 73.06 126 LEU A C 1
ATOM 1009 O O . LEU A 1 126 ? 6.241 4.033 -4.603 1.00 73.06 126 LEU A O 1
#